Protein AF-A0A5M8SZX4-F1 (afdb_monomer_lite)

Sequence (144 aa):
MQFLHFATDMTAAGTVNQRLAAVRRPAYEAADSGLLSPELAARIRRVKGVKQLGARTEKWLAQDQARLLLEQADGDGLRDARDLAILSVLVGCGLRRAELSALTVDSRIRQGHWAILDLVGKGGHVRTVPMPALVKNAADRGRS

Secondary structure (DSSP, 8-state):
--HHHHHHTSS-HHHHHHHHHHHHHHHHHHHHTTSS-HHHHHHHHHSPPP-------S----HHHHHHHHHHH--SSHHHHHHHHHHHHHHHH---HHHHHT----EEEETTEEEEEEEE-GGG-EEEEEE-HHHHHHHHHTT-

pLDDT: mean 85.27, std 13.96, range [36.28, 96.31]

Radius of gyration: 22.87 Å; chains: 1; bounding box: 49×30×62 Å

Foldseek 3Di:
DPVVVVVVVPDALVVQVVVLVVVLVVLVVCCVVVNHPPVVSVVSVPPDGDDCPPPPPPDDQDPVNLVVVLVVLDDDDLRSLQVSLLSLCCVVFVDDPVLSVPDDPDWDDDPNFTWRAQRQDPPRDTDITTRHPSSVVSNVSNVD

Structure (mmCIF, N/CA/C/O backbone):
data_AF-A0A5M8SZX4-F1
#
_entry.id   AF-A0A5M8SZX4-F1
#
loop_
_atom_site.group_PDB
_atom_site.id
_atom_site.type_symbol
_atom_site.label_atom_id
_atom_site.label_alt_id
_atom_site.label_comp_id
_atom_site.label_asym_id
_atom_site.label_entity_id
_atom_site.label_seq_id
_atom_site.pdbx_PDB_ins_code
_atom_site.Cartn_x
_atom_site.Cartn_y
_atom_site.Cartn_z
_atom_site.occupancy
_atom_site.B_iso_or_equiv
_atom_site.auth_seq_id
_atom_site.auth_comp_id
_atom_site.auth_asym_id
_atom_site.auth_atom_id
_atom_site.pdbx_PDB_model_num
ATOM 1 N N . MET A 1 1 ? -7.980 9.708 37.857 1.00 40.56 1 MET A N 1
ATOM 2 C CA . MET A 1 1 ? -7.631 10.712 36.821 1.00 40.56 1 MET A CA 1
ATOM 3 C C . MET A 1 1 ? -6.124 10.791 36.519 1.00 40.56 1 MET A C 1
ATOM 5 O O . MET A 1 1 ? -5.773 11.399 35.524 1.00 40.56 1 MET A O 1
ATOM 9 N N . GLN A 1 2 ? -5.237 10.150 37.297 1.00 36.28 2 GLN A N 1
ATOM 10 C CA . GLN A 1 2 ? -3.774 10.310 37.181 1.00 36.28 2 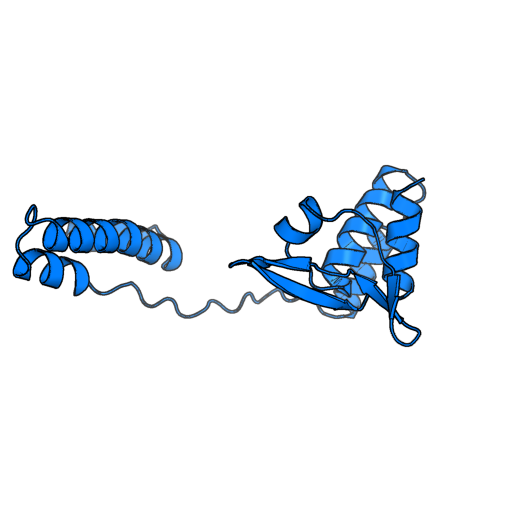GLN A CA 1
ATOM 11 C C . GLN A 1 2 ? -3.086 9.319 36.209 1.00 36.28 2 GLN A C 1
ATOM 13 O O . GLN A 1 2 ? -2.056 9.638 35.632 1.00 36.28 2 GLN A O 1
ATOM 18 N N . PHE A 1 3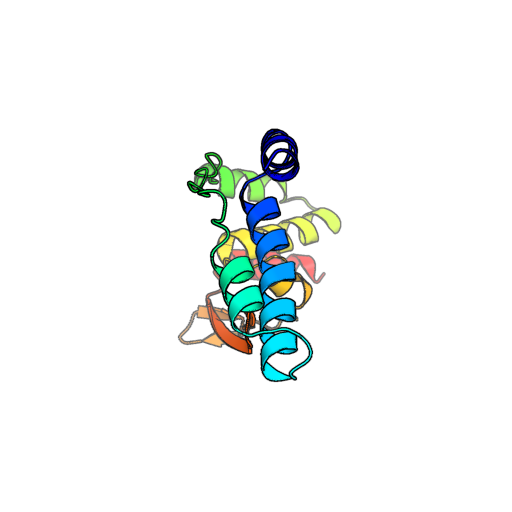 ? -3.692 8.153 35.941 1.00 38.97 3 PHE A N 1
ATOM 19 C CA . PHE A 1 3 ? -3.115 7.123 35.055 1.00 38.97 3 PHE A CA 1
ATOM 20 C C . PHE A 1 3 ? -3.173 7.452 33.553 1.00 38.97 3 PHE A C 1
ATOM 22 O O . PHE A 1 3 ? -2.329 6.987 32.793 1.00 38.97 3 PHE A O 1
ATOM 29 N N . LEU A 1 4 ? -4.152 8.249 33.105 1.00 43.16 4 LEU A N 1
ATOM 30 C CA . LEU A 1 4 ? -4.292 8.578 31.680 1.00 43.16 4 LEU A CA 1
ATOM 31 C C . LEU A 1 4 ? -3.289 9.652 31.232 1.00 43.16 4 LEU A C 1
ATOM 33 O O . LEU A 1 4 ? -2.853 9.616 30.090 1.00 43.16 4 LEU A O 1
ATOM 37 N N . HIS A 1 5 ? -2.917 10.568 32.133 1.00 46.31 5 HIS A N 1
ATOM 38 C CA . HIS A 1 5 ? -2.016 11.685 31.839 1.00 46.31 5 HIS A CA 1
ATOM 39 C C . HIS A 1 5 ? -0.559 11.224 31.670 1.00 46.31 5 HIS A C 1
ATOM 41 O O . HIS A 1 5 ? 0.127 11.668 30.762 1.00 46.31 5 HIS A O 1
ATOM 47 N N . PHE A 1 6 ? -0.104 10.262 32.481 1.00 40.16 6 PHE A N 1
ATOM 48 C CA . PHE A 1 6 ? 1.264 9.738 32.384 1.00 40.16 6 PHE A CA 1
ATOM 49 C C . PHE A 1 6 ? 1.479 8.868 31.131 1.00 40.16 6 PHE A C 1
ATOM 51 O O . PHE A 1 6 ? 2.552 8.856 30.537 1.00 40.16 6 PHE A O 1
ATOM 58 N N . ALA A 1 7 ? 0.439 8.157 30.676 1.00 45.81 7 ALA A N 1
ATOM 59 C CA . ALA A 1 7 ? 0.514 7.333 29.468 1.00 45.81 7 ALA A CA 1
ATOM 60 C C . ALA A 1 7 ? 0.545 8.165 28.170 1.00 45.81 7 ALA A C 1
ATOM 62 O O . ALA A 1 7 ? 1.086 7.706 27.160 1.00 45.81 7 ALA A O 1
ATOM 63 N N . THR A 1 8 ? -0.029 9.373 28.178 1.00 50.22 8 THR A N 1
ATOM 64 C CA . THR A 1 8 ? -0.047 10.274 27.015 1.00 50.22 8 THR A CA 1
ATOM 65 C C . THR A 1 8 ? 1.280 10.983 26.766 1.00 50.22 8 THR A C 1
ATOM 67 O O . THR A 1 8 ? 1.534 11.348 25.623 1.00 50.22 8 THR A O 1
ATOM 70 N N . ASP A 1 9 ? 2.148 11.102 27.772 1.00 54.72 9 ASP A N 1
ATOM 71 C CA . ASP A 1 9 ? 3.424 11.822 27.645 1.00 54.72 9 ASP A CA 1
ATOM 72 C C . ASP A 1 9 ? 4.509 11.014 26.896 1.00 54.72 9 ASP A C 1
ATOM 74 O O . ASP A 1 9 ? 5.507 11.576 26.454 1.00 54.72 9 ASP A O 1
ATOM 78 N N . MET A 1 10 ? 4.303 9.705 26.678 1.00 59.50 10 MET A N 1
ATOM 79 C CA . MET A 1 10 ? 5.272 8.821 26.000 1.00 59.50 10 MET A CA 1
ATOM 80 C C . MET A 1 10 ? 4.705 8.025 24.811 1.00 59.50 10 MET A C 1
ATOM 82 O O . MET A 1 10 ? 5.408 7.187 24.246 1.00 59.50 10 MET A O 1
ATOM 86 N N . THR A 1 11 ? 3.442 8.227 24.409 1.00 71.75 11 THR A N 1
ATOM 87 C CA . THR A 1 11 ? 2.839 7.460 23.302 1.00 71.75 11 THR A CA 1
ATOM 88 C C . THR A 1 11 ? 2.193 8.346 22.243 1.00 71.75 11 THR A C 1
ATOM 90 O O . THR A 1 11 ? 1.465 9.287 22.540 1.00 71.75 11 THR A O 1
ATOM 93 N N . ALA A 1 12 ? 2.437 8.019 20.969 1.00 83.50 12 ALA A N 1
ATOM 94 C CA . ALA A 1 12 ? 1.845 8.737 19.845 1.00 83.50 12 ALA A CA 1
ATOM 95 C C . ALA A 1 12 ? 0.306 8.719 19.922 1.00 83.50 12 ALA A C 1
ATOM 97 O O . ALA A 1 12 ? -0.298 7.691 20.241 1.00 83.50 12 ALA A O 1
ATOM 98 N N . ALA A 1 13 ? -0.340 9.830 19.554 1.00 85.69 13 ALA A N 1
ATOM 99 C CA . ALA A 1 13 ? -1.798 9.982 19.622 1.00 85.69 13 ALA A CA 1
ATOM 100 C C . ALA A 1 13 ? -2.563 8.848 18.907 1.00 85.69 13 ALA A C 1
ATOM 102 O O . ALA A 1 13 ? -3.589 8.379 19.403 1.00 85.69 13 ALA A O 1
ATOM 103 N N . GLY A 1 14 ? -2.036 8.357 17.778 1.00 84.69 14 GLY A N 1
ATOM 104 C CA . GLY A 1 14 ? -2.600 7.210 17.060 1.00 84.69 14 GLY A CA 1
ATOM 105 C C . GLY A 1 14 ? -2.616 5.929 17.898 1.00 84.69 14 GLY A C 1
ATOM 106 O O . GLY A 1 14 ? -3.627 5.230 17.930 1.00 84.69 14 GLY A O 1
ATOM 107 N N . THR A 1 15 ? -1.546 5.665 18.649 1.00 87.38 15 THR A N 1
ATOM 108 C CA . THR A 1 15 ? -1.435 4.515 19.557 1.00 87.38 15 THR A CA 1
ATOM 109 C C . THR A 1 15 ? -2.442 4.612 20.701 1.00 87.38 15 THR A C 1
ATOM 111 O O . THR A 1 15 ? -3.128 3.635 21.005 1.00 87.38 15 THR A O 1
ATOM 114 N N . VAL A 1 16 ? -2.592 5.793 21.310 1.00 89.06 16 VAL A N 1
ATOM 115 C CA . VAL A 1 16 ? -3.584 6.018 22.378 1.00 89.06 16 VAL A CA 1
ATOM 116 C C . VAL A 1 16 ? -5.002 5.786 21.856 1.00 89.06 16 VAL A C 1
ATOM 118 O O . VAL A 1 16 ? -5.791 5.072 22.476 1.00 89.06 16 VAL A O 1
ATOM 121 N N . ASN A 1 17 ? -5.322 6.332 20.683 1.00 91.00 17 ASN A N 1
ATOM 122 C CA . ASN A 1 17 ? -6.646 6.190 20.084 1.00 91.00 17 ASN A CA 1
ATOM 123 C C . ASN A 1 17 ? -6.955 4.745 19.666 1.00 91.00 17 ASN A C 1
ATOM 125 O O . ASN A 1 17 ? -8.089 4.301 19.852 1.00 91.00 17 ASN A O 1
ATOM 129 N N . GLN A 1 18 ? -5.966 3.994 19.168 1.00 90.06 18 GLN A N 1
ATOM 130 C CA . GLN A 1 18 ? -6.115 2.561 18.887 1.00 90.06 18 GLN A CA 1
ATOM 131 C C . GLN A 1 18 ? -6.408 1.761 20.159 1.00 90.06 18 GLN A C 1
ATOM 133 O O . GLN A 1 18 ? -7.344 0.963 20.174 1.00 90.06 18 GLN A O 1
ATOM 138 N N . ARG A 1 19 ? -5.674 2.014 21.251 1.00 92.38 19 ARG A N 1
ATOM 139 C CA . ARG A 1 19 ? -5.930 1.363 22.548 1.00 92.38 19 ARG A CA 1
ATOM 140 C C . ARG A 1 19 ? -7.325 1.689 23.079 1.00 92.38 19 ARG A C 1
ATOM 142 O O . ARG A 1 19 ? -8.042 0.793 23.508 1.00 92.38 19 ARG A O 1
ATOM 149 N N . LEU A 1 20 ? -7.751 2.950 22.988 1.00 92.75 20 LEU A N 1
ATOM 150 C CA . LEU A 1 20 ? -9.112 3.341 23.363 1.00 92.75 20 LEU A CA 1
ATOM 151 C C . LEU A 1 20 ? -10.169 2.626 22.511 1.00 92.75 20 LEU A C 1
ATOM 153 O O . LEU A 1 20 ? -11.190 2.203 23.045 1.00 92.75 20 LEU A O 1
ATOM 157 N N . ALA A 1 21 ? -9.944 2.460 21.205 1.00 92.75 21 ALA A N 1
ATOM 158 C CA . ALA A 1 21 ? -10.854 1.707 20.343 1.00 92.75 21 ALA A CA 1
ATOM 159 C C . ALA A 1 21 ? -10.955 0.229 20.762 1.00 92.75 21 ALA A C 1
ATOM 161 O O . ALA A 1 21 ? -12.066 -0.298 20.842 1.00 92.75 21 ALA A O 1
ATOM 162 N N . ALA A 1 22 ? -9.823 -0.392 21.112 1.00 93.94 22 ALA A N 1
ATOM 163 C CA . ALA A 1 22 ? -9.759 -1.772 21.594 1.00 93.94 22 ALA A CA 1
ATOM 164 C C . ALA A 1 22 ? -10.491 -1.991 22.931 1.00 93.94 22 ALA A C 1
ATOM 166 O O . ALA A 1 22 ? -10.916 -3.104 23.202 1.00 93.94 22 ALA A O 1
ATOM 167 N N . VAL A 1 23 ? -10.680 -0.946 23.745 1.00 94.38 23 VAL A N 1
ATOM 168 C CA . VAL A 1 23 ? -11.474 -1.013 24.988 1.00 94.38 23 VAL A CA 1
ATOM 169 C C . VAL A 1 23 ? -12.951 -0.701 24.737 1.00 94.38 23 VAL A C 1
ATOM 171 O O . VAL A 1 23 ? -13.837 -1.357 25.280 1.00 94.38 23 VAL A O 1
ATOM 174 N N . ARG A 1 24 ? -13.248 0.302 23.902 1.00 95.06 24 ARG A N 1
ATOM 175 C CA . ARG A 1 24 ? -14.629 0.741 23.645 1.00 95.06 24 ARG A CA 1
ATOM 176 C C . ARG A 1 24 ? -15.467 -0.324 22.948 1.00 95.06 24 ARG A C 1
ATOM 178 O O . ARG A 1 24 ? -16.650 -0.432 23.258 1.00 95.06 24 ARG A O 1
ATOM 185 N N . ARG A 1 25 ? -14.887 -1.062 21.993 1.00 94.62 25 ARG A N 1
ATOM 186 C CA . ARG A 1 25 ? -15.642 -2.053 21.217 1.00 94.62 25 ARG A CA 1
ATOM 187 C C . ARG A 1 25 ? -16.120 -3.226 22.093 1.00 94.62 25 ARG A C 1
ATOM 189 O O . ARG A 1 25 ? -17.332 -3.425 22.121 1.00 94.62 25 ARG A O 1
ATOM 196 N N . PRO A 1 26 ? -15.262 -3.883 22.895 1.00 95.56 26 PRO A N 1
ATOM 197 C CA . PRO A 1 26 ? -15.709 -4.916 23.829 1.00 95.56 26 PRO A CA 1
ATOM 198 C C . PRO A 1 26 ? -16.679 -4.403 24.895 1.00 95.56 26 PRO A C 1
ATOM 200 O O . PRO A 1 26 ? -17.628 -5.094 25.230 1.00 95.56 26 PRO A O 1
ATOM 203 N N . ALA A 1 27 ? -16.494 -3.181 25.416 1.00 94.81 27 ALA A N 1
ATOM 204 C CA . ALA A 1 27 ? -17.420 -2.617 26.405 1.00 94.81 27 ALA A CA 1
ATOM 205 C C . ALA A 1 27 ? -18.846 -2.440 25.851 1.00 94.81 27 ALA A C 1
ATOM 207 O O . ALA A 1 27 ? -19.818 -2.611 26.580 1.00 94.81 27 ALA A O 1
ATOM 208 N N . TYR A 1 28 ? -18.967 -2.100 24.565 1.00 94.25 28 TYR A N 1
ATOM 209 C CA . TYR A 1 28 ? -20.252 -2.016 23.875 1.00 94.25 28 TYR A CA 1
ATOM 210 C C . TYR A 1 28 ? -20.864 -3.409 23.657 1.00 94.25 28 TYR A C 1
ATOM 212 O O . TYR A 1 28 ? -22.017 -3.626 24.005 1.00 94.25 28 TYR A O 1
ATOM 220 N N . GLU A 1 29 ? -20.077 -4.373 23.175 1.00 94.94 29 GLU A N 1
ATOM 221 C CA . GLU A 1 29 ? -20.529 -5.761 22.969 1.00 94.94 29 GLU A CA 1
ATOM 222 C C . GLU A 1 29 ? -20.940 -6.446 24.286 1.00 94.94 29 GLU A C 1
ATOM 224 O O . GLU A 1 29 ? -21.922 -7.187 24.329 1.00 94.94 29 GLU A O 1
ATOM 229 N N . ALA A 1 30 ? -20.235 -6.157 25.383 1.00 95.81 30 ALA A N 1
ATOM 230 C CA . ALA A 1 30 ? -20.578 -6.639 26.716 1.00 95.81 30 ALA A CA 1
ATOM 231 C C . ALA A 1 30 ? -21.897 -6.042 27.227 1.00 95.81 30 ALA A C 1
ATOM 233 O O . ALA A 1 30 ? -22.645 -6.738 27.908 1.00 95.81 30 ALA A O 1
ATOM 234 N N . ALA A 1 31 ? -22.205 -4.787 26.888 1.00 95.94 31 ALA A N 1
ATOM 235 C CA . ALA A 1 31 ? -23.493 -4.186 27.225 1.00 9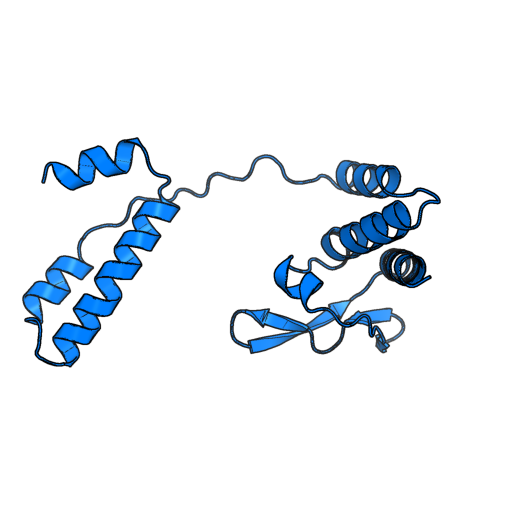5.94 31 ALA A CA 1
ATOM 236 C C . ALA A 1 31 ? -24.642 -4.778 26.402 1.00 95.94 31 ALA A C 1
ATOM 238 O O . ALA A 1 31 ? -25.671 -5.118 26.980 1.00 95.94 31 ALA A O 1
ATOM 239 N N . ASP A 1 32 ? -24.440 -4.990 25.097 1.00 94.88 32 ASP A N 1
ATOM 240 C CA . ASP A 1 32 ? -25.418 -5.674 24.236 1.00 94.88 32 ASP A CA 1
ATOM 241 C C . ASP A 1 32 ? -25.696 -7.111 24.721 1.00 94.88 32 ASP A C 1
ATOM 243 O O . ASP A 1 32 ? -26.812 -7.609 24.603 1.00 94.88 32 ASP A O 1
ATOM 247 N N . SER A 1 33 ? -24.695 -7.759 25.325 1.00 95.88 33 SER A N 1
ATOM 248 C CA . SER A 1 33 ? -24.808 -9.105 25.907 1.00 95.88 33 SER A CA 1
ATOM 249 C C . SER A 1 33 ? -25.304 -9.118 27.364 1.00 95.88 33 SER A C 1
ATOM 251 O O . SER A 1 33 ? -25.354 -10.180 27.980 1.00 95.88 33 SER A O 1
ATOM 253 N N . GLY A 1 34 ? -25.616 -7.958 27.956 1.00 94.81 34 GLY A N 1
ATOM 254 C CA . GLY A 1 34 ? -26.069 -7.836 29.350 1.00 94.81 34 GLY A CA 1
ATOM 255 C C . GLY A 1 34 ? -24.991 -8.052 30.425 1.00 94.81 34 GLY A C 1
ATOM 256 O O . GLY A 1 34 ? -25.303 -8.053 31.613 1.00 94.81 34 GLY A O 1
ATOM 257 N N . LEU A 1 35 ? -23.721 -8.208 30.040 1.00 95.56 35 LEU A N 1
ATOM 258 C CA . LEU A 1 35 ? -22.578 -8.403 30.947 1.00 95.56 35 LEU A CA 1
ATOM 259 C C . LEU A 1 35 ? -22.061 -7.089 31.555 1.00 95.56 35 LEU A C 1
ATOM 261 O O . LEU A 1 35 ? -21.309 -7.102 32.529 1.00 95.56 35 LEU A O 1
ATOM 265 N N . LEU A 1 36 ? -22.429 -5.949 30.967 1.00 95.06 36 LEU A N 1
ATOM 266 C CA . LEU A 1 36 ? -22.045 -4.614 31.416 1.00 95.06 36 LEU A CA 1
ATOM 267 C C . LEU A 1 36 ? -23.270 -3.697 31.398 1.00 95.06 36 LEU A C 1
ATOM 269 O O . LEU A 1 36 ? -24.077 -3.768 30.477 1.00 95.06 36 LEU A O 1
ATOM 273 N N . SER A 1 37 ? -23.405 -2.795 32.375 1.00 96.31 37 SER A N 1
ATOM 274 C CA . SER A 1 37 ? -24.522 -1.844 32.337 1.00 96.31 37 SER A CA 1
ATOM 275 C C . SER A 1 37 ? -24.381 -0.872 31.146 1.00 96.31 37 SER A C 1
ATOM 277 O O . SER A 1 37 ? -23.261 -0.417 30.852 1.00 96.31 37 SER A O 1
ATOM 279 N N . PRO A 1 38 ? -25.487 -0.496 30.475 1.00 93.81 38 PRO A N 1
ATOM 280 C CA . PRO A 1 38 ? -25.460 0.468 29.373 1.00 93.81 38 PRO A CA 1
ATOM 281 C C . PRO A 1 38 ? -24.845 1.819 29.767 1.00 93.81 38 PRO A C 1
ATOM 283 O O . PRO A 1 38 ? -24.128 2.446 28.982 1.00 93.81 38 PRO A O 1
ATOM 286 N N . GLU A 1 39 ? -25.063 2.262 31.007 1.00 95.38 39 GLU A N 1
ATOM 287 C CA . GLU A 1 39 ? -24.516 3.511 31.542 1.00 95.38 39 GLU A CA 1
ATOM 288 C C . GLU A 1 39 ? -22.991 3.445 31.644 1.00 95.38 39 GLU A C 1
ATOM 290 O O . GLU A 1 39 ? -22.292 4.404 31.296 1.00 95.38 39 GLU A O 1
ATOM 295 N N . LEU A 1 40 ? -22.452 2.311 32.098 1.00 93.44 40 LEU A N 1
ATOM 296 C CA . LEU A 1 40 ? -21.015 2.109 32.217 1.00 93.44 40 LEU A CA 1
ATOM 297 C C . LEU A 1 40 ? -20.348 2.039 30.838 1.00 93.44 40 LEU A C 1
ATOM 299 O O . LEU A 1 40 ? -19.339 2.717 30.613 1.00 93.44 40 LEU A O 1
ATOM 303 N N . ALA A 1 41 ? -20.947 1.322 29.886 1.00 93.69 41 ALA A N 1
ATOM 304 C CA . ALA A 1 41 ? -20.490 1.307 28.497 1.00 93.69 41 ALA A CA 1
ATOM 305 C C . ALA A 1 41 ? -20.495 2.716 27.876 1.00 93.69 41 ALA A C 1
ATOM 307 O O . ALA A 1 41 ? -19.522 3.131 27.235 1.00 93.69 41 ALA A O 1
ATOM 308 N N . ALA A 1 42 ? -21.545 3.506 28.130 1.00 93.81 42 ALA A N 1
ATOM 309 C CA . ALA A 1 42 ? -21.632 4.891 27.675 1.00 93.81 42 ALA A CA 1
ATOM 310 C C . ALA A 1 42 ? -20.525 5.773 28.279 1.00 93.81 42 ALA A C 1
ATOM 312 O O . ALA A 1 42 ? -19.940 6.600 27.572 1.00 93.81 42 ALA A O 1
ATOM 313 N N . ARG A 1 43 ? -20.182 5.588 29.561 1.00 94.19 43 ARG A N 1
ATOM 314 C CA . ARG A 1 43 ? -19.070 6.307 30.210 1.00 94.19 43 ARG A CA 1
ATOM 315 C C . ARG A 1 43 ? -17.721 5.964 29.580 1.00 94.19 43 ARG A C 1
ATOM 317 O O . ARG A 1 43 ? -16.956 6.882 29.287 1.00 94.19 43 ARG A O 1
ATOM 324 N N . ILE A 1 44 ? -17.453 4.684 29.311 1.00 93.44 44 ILE A N 1
ATOM 325 C CA . ILE A 1 44 ? -16.231 4.232 28.621 1.00 93.44 44 ILE A CA 1
ATOM 326 C C . ILE A 1 44 ? -16.148 4.854 27.220 1.00 93.44 44 ILE A C 1
ATOM 328 O O . ILE A 1 44 ? -15.105 5.373 26.813 1.00 93.44 44 ILE A O 1
ATOM 332 N N . ARG A 1 45 ? -17.266 4.882 26.487 1.00 90.69 45 ARG A N 1
ATOM 333 C CA . ARG A 1 45 ? -17.336 5.471 25.143 1.00 90.69 45 ARG A CA 1
ATOM 334 C C . ARG A 1 45 ? -17.054 6.975 25.132 1.00 90.69 45 ARG A C 1
ATOM 336 O O . ARG A 1 45 ? -16.435 7.458 24.185 1.00 90.69 45 ARG A O 1
ATOM 343 N N . ARG A 1 46 ? -17.471 7.705 26.173 1.00 93.00 46 ARG A N 1
ATOM 344 C CA . ARG A 1 46 ? -17.302 9.166 26.298 1.00 93.00 46 ARG A CA 1
ATOM 345 C C . ARG A 1 46 ? -15.882 9.611 26.647 1.00 93.00 46 ARG A C 1
ATOM 347 O O . ARG A 1 46 ? -15.594 10.801 26.510 1.00 93.00 46 ARG A O 1
ATOM 354 N N . VAL A 1 47 ? -14.997 8.706 27.079 1.00 93.25 47 VAL A N 1
ATOM 355 C CA . VAL A 1 47 ? -13.576 9.031 27.293 1.00 93.25 47 VAL A CA 1
ATOM 356 C C . VAL A 1 47 ? -13.034 9.631 26.003 1.00 93.25 47 VAL A C 1
ATOM 358 O O . VAL A 1 47 ? -13.127 8.999 24.957 1.00 93.25 47 VAL A O 1
ATOM 361 N N . LYS A 1 48 ? -12.511 10.858 26.036 1.00 89.12 48 LYS A N 1
ATOM 362 C CA . LYS A 1 48 ? -12.042 11.530 24.820 1.00 89.12 48 LYS A CA 1
ATOM 363 C C . LYS A 1 48 ? -10.745 10.891 24.329 1.00 89.12 48 LYS A C 1
ATOM 365 O O . LYS A 1 48 ? -9.872 10.552 25.121 1.00 89.12 48 LYS A O 1
ATOM 370 N N . GLY A 1 49 ? -10.642 10.716 23.014 1.00 87.75 49 GLY A N 1
ATOM 371 C CA . GLY A 1 49 ? -9.367 10.401 22.376 1.00 87.75 49 GLY A CA 1
ATOM 372 C C . GLY A 1 49 ? -8.416 11.594 22.415 1.00 87.75 49 GLY A C 1
ATOM 373 O O . GLY A 1 49 ? -8.837 12.734 22.632 1.00 87.75 49 GLY A O 1
ATOM 374 N N . VAL A 1 50 ? -7.139 11.331 22.164 1.00 89.75 50 VAL A N 1
ATOM 375 C CA . VAL A 1 50 ? -6.140 12.387 21.989 1.00 89.75 50 VAL A CA 1
ATOM 376 C C . VAL A 1 50 ? -6.312 12.964 20.589 1.00 89.75 50 VAL A C 1
ATOM 378 O O . VAL A 1 50 ? -6.453 12.213 19.619 1.00 89.75 50 VAL A O 1
ATOM 381 N N . LYS A 1 51 ? -6.319 14.297 20.464 1.00 82.62 51 LYS A N 1
ATOM 382 C CA . LYS A 1 51 ? -6.369 14.948 19.151 1.00 82.62 51 LYS A CA 1
ATOM 383 C C . LYS A 1 51 ? -5.137 14.533 18.352 1.00 82.62 51 LYS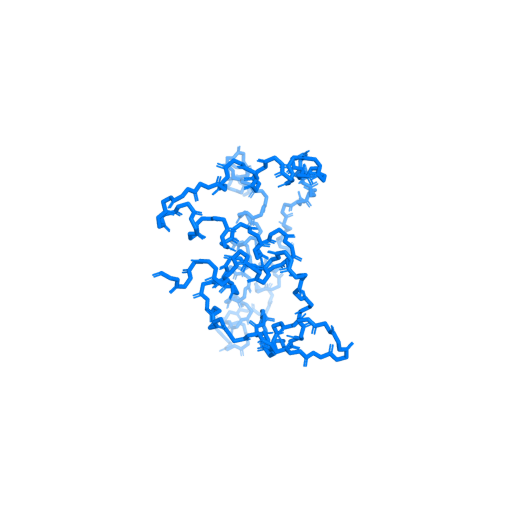 A C 1
ATOM 385 O O . LYS A 1 51 ? -4.020 14.913 18.680 1.00 82.62 51 LYS A O 1
ATOM 390 N N . GLN A 1 52 ? -5.356 13.769 17.291 1.00 76.25 52 GLN A N 1
ATOM 391 C CA . GLN A 1 52 ? -4.334 13.501 16.296 1.00 76.25 52 GLN A CA 1
ATOM 392 C C . GLN A 1 52 ? -4.418 14.617 15.258 1.00 76.25 52 GLN A C 1
ATOM 394 O O . GLN A 1 52 ? -5.142 14.508 14.271 1.00 76.25 52 GLN A O 1
ATOM 399 N N . LEU A 1 53 ? -3.713 15.721 15.509 1.00 69.00 53 LEU A N 1
ATOM 400 C CA . LEU A 1 53 ? -3.362 16.626 14.421 1.00 69.00 53 LEU A CA 1
ATOM 401 C C . LEU A 1 53 ? -2.472 15.801 13.497 1.00 69.00 53 LEU A C 1
ATOM 403 O O . LEU A 1 53 ? -1.484 15.230 13.959 1.00 69.00 53 LEU A O 1
ATOM 407 N N . GLY A 1 54 ? -2.880 15.624 12.240 1.00 59.00 54 GLY A N 1
ATOM 408 C CA . GLY A 1 54 ? -2.048 14.918 11.277 1.00 59.00 54 GLY A CA 1
ATOM 409 C C . GLY A 1 54 ? -0.694 15.610 11.249 1.00 59.00 54 GLY A C 1
ATOM 410 O O . GLY A 1 54 ? -0.602 16.736 10.770 1.00 59.00 54 GLY A O 1
ATOM 411 N N . ALA A 1 55 ? 0.340 14.971 11.799 1.00 58.16 55 ALA A N 1
ATOM 412 C CA . ALA A 1 55 ? 1.698 15.391 11.530 1.00 58.16 55 ALA A CA 1
ATOM 413 C C . ALA A 1 55 ? 1.852 15.190 10.028 1.00 58.16 55 ALA A C 1
ATOM 415 O O . ALA A 1 55 ? 1.827 14.053 9.549 1.00 58.16 55 ALA A O 1
ATOM 416 N N . ARG A 1 56 ? 1.871 16.293 9.273 1.00 54.47 56 ARG A N 1
ATOM 417 C CA . ARG A 1 56 ? 2.170 16.253 7.848 1.00 54.47 56 ARG A CA 1
ATOM 418 C C . ARG A 1 56 ? 3.484 15.493 7.769 1.00 54.47 56 ARG A C 1
ATOM 420 O O . ARG A 1 56 ? 4.462 15.927 8.364 1.00 54.47 56 ARG A O 1
ATOM 427 N N . THR A 1 57 ? 3.497 14.314 7.155 1.00 58.97 57 THR A N 1
ATOM 428 C CA . THR A 1 57 ? 4.763 13.641 6.885 1.00 58.97 57 THR A CA 1
ATOM 429 C C . THR A 1 57 ? 5.514 14.606 5.981 1.00 58.97 57 THR A C 1
ATOM 431 O O . THR A 1 57 ? 5.145 14.767 4.826 1.00 58.97 57 THR A O 1
ATOM 434 N N . GLU A 1 58 ? 6.468 15.361 6.524 1.00 55.72 58 GLU A N 1
ATOM 435 C CA . GLU A 1 58 ? 7.141 16.443 5.788 1.00 55.72 58 GLU A CA 1
ATOM 436 C C . GLU A 1 58 ? 7.980 15.899 4.627 1.00 55.72 58 GLU A C 1
ATOM 438 O O . GLU A 1 58 ? 8.406 16.635 3.746 1.00 55.72 58 GLU A O 1
ATOM 443 N N . LYS A 1 59 ? 8.173 14.581 4.598 1.00 71.56 59 LYS A N 1
ATOM 444 C CA . LYS A 1 59 ? 8.996 13.870 3.636 1.00 71.56 59 LYS A CA 1
ATOM 445 C C . LYS A 1 59 ? 8.134 13.173 2.586 1.00 71.56 59 LYS A C 1
ATOM 447 O O . LYS A 1 59 ? 8.030 11.949 2.561 1.00 71.56 59 LYS A O 1
ATOM 452 N N . TRP A 1 60 ? 7.485 13.966 1.741 1.00 83.75 60 TRP A N 1
ATOM 453 C CA . TRP A 1 60 ? 6.970 13.463 0.468 1.00 83.75 60 TRP A CA 1
ATOM 454 C C . TRP A 1 60 ? 8.128 13.349 -0.511 1.00 83.75 60 TRP A C 1
ATOM 456 O O . TRP A 1 60 ? 9.036 14.177 -0.497 1.00 83.75 60 TRP A O 1
ATOM 466 N N . LEU A 1 61 ? 8.087 12.325 -1.355 1.00 87.50 61 LEU A N 1
ATOM 467 C CA . LEU A 1 61 ? 9.058 12.183 -2.425 1.00 87.50 61 LEU A CA 1
ATOM 468 C C . LEU A 1 61 ? 8.646 13.123 -3.562 1.00 87.50 61 LEU A C 1
ATOM 470 O O . LEU A 1 61 ? 7.576 12.952 -4.149 1.00 87.50 61 LEU A O 1
ATOM 474 N N . ALA A 1 62 ? 9.464 14.136 -3.843 1.00 90.62 62 ALA A N 1
ATOM 475 C CA . ALA A 1 62 ? 9.301 14.944 -5.047 1.00 90.62 62 ALA A CA 1
ATOM 476 C C . ALA A 1 62 ? 9.531 14.078 -6.298 1.00 90.62 62 ALA A C 1
ATOM 478 O O . ALA A 1 62 ? 10.181 13.034 -6.223 1.00 90.62 62 ALA A O 1
ATOM 479 N N . GLN A 1 63 ? 9.036 14.517 -7.456 1.00 90.81 63 GLN A N 1
ATOM 480 C CA . GLN A 1 63 ? 9.168 13.763 -8.707 1.00 90.81 63 GLN A CA 1
ATOM 481 C C . GLN A 1 63 ? 10.631 13.421 -9.031 1.00 90.81 63 GLN A C 1
ATOM 483 O O . GLN A 1 63 ? 10.937 12.271 -9.339 1.00 90.81 63 GLN A O 1
ATOM 488 N N . ASP A 1 64 ? 11.541 14.382 -8.868 1.00 93.75 64 ASP A N 1
ATOM 489 C CA . ASP A 1 64 ? 12.971 14.169 -9.115 1.00 93.75 64 ASP A CA 1
ATOM 490 C C . ASP A 1 64 ? 13.591 13.195 -8.110 1.00 93.75 64 ASP A C 1
ATOM 492 O O . ASP A 1 64 ? 14.404 12.354 -8.473 1.00 93.75 64 ASP A O 1
ATOM 496 N N . GLN A 1 65 ? 13.157 13.236 -6.847 1.00 94.00 65 GLN A N 1
ATOM 497 C CA . GLN A 1 65 ? 13.609 12.284 -5.830 1.00 94.00 65 GLN A CA 1
ATOM 498 C C . GLN A 1 65 ? 13.095 10.868 -6.112 1.00 94.00 65 GLN A C 1
ATOM 500 O O . GLN A 1 65 ? 13.798 9.896 -5.850 1.00 94.00 65 GLN A O 1
ATOM 505 N N . ALA A 1 66 ? 11.882 10.744 -6.654 1.00 93.38 66 ALA A N 1
ATOM 506 C CA . ALA A 1 66 ? 11.317 9.469 -7.073 1.00 93.38 66 ALA A CA 1
ATOM 507 C C . ALA A 1 66 ? 12.083 8.892 -8.259 1.00 93.38 66 ALA A C 1
ATOM 509 O O . ALA A 1 66 ? 12.400 7.707 -8.265 1.00 93.38 66 ALA A O 1
ATOM 510 N N . ARG A 1 67 ? 12.436 9.741 -9.225 1.00 93.81 67 ARG A N 1
ATOM 511 C CA . ARG A 1 67 ? 13.283 9.359 -10.350 1.00 93.81 67 ARG A CA 1
ATOM 512 C C . ARG A 1 67 ? 14.662 8.893 -9.882 1.00 93.81 67 ARG A C 1
ATOM 514 O O . ARG A 1 67 ? 15.051 7.782 -10.221 1.00 93.81 67 ARG A O 1
ATOM 521 N N . LEU A 1 68 ? 15.341 9.684 -9.051 1.00 95.56 68 LEU A N 1
ATOM 522 C CA . LEU A 1 68 ? 16.653 9.335 -8.495 1.00 95.56 68 LEU A CA 1
ATOM 523 C C . LEU A 1 68 ? 16.615 8.020 -7.707 1.00 95.56 68 LEU A C 1
ATOM 525 O O . LEU A 1 68 ? 17.526 7.210 -7.825 1.00 95.56 68 LEU A O 1
ATOM 529 N N . LEU A 1 69 ? 15.552 7.778 -6.932 1.00 94.75 69 LEU A N 1
ATOM 530 C CA . LEU A 1 69 ? 15.366 6.520 -6.206 1.00 94.75 69 LEU A CA 1
ATOM 531 C C . LEU A 1 69 ? 15.306 5.310 -7.151 1.00 94.75 69 LEU A C 1
ATOM 533 O O . LEU A 1 69 ? 15.862 4.263 -6.832 1.00 94.75 69 LEU A O 1
ATOM 537 N N . LEU A 1 70 ? 14.621 5.442 -8.290 1.00 95.06 70 LEU A N 1
ATOM 538 C CA . LEU A 1 70 ? 14.534 4.372 -9.284 1.00 95.06 70 LEU A CA 1
ATOM 539 C C . LEU A 1 70 ? 15.862 4.186 -10.024 1.00 95.06 70 LEU A C 1
ATOM 541 O O . LEU A 1 70 ? 16.293 3.053 -10.185 1.00 95.06 70 LEU A O 1
ATOM 545 N N . GLU A 1 71 ? 16.534 5.275 -10.402 1.00 94.69 71 GLU A N 1
ATOM 546 C CA . GLU A 1 71 ? 17.857 5.232 -11.044 1.00 94.69 71 GLU A CA 1
ATOM 547 C C . GLU A 1 71 ? 18.907 4.570 -10.138 1.00 94.69 71 GLU A C 1
ATOM 549 O O . GLU A 1 71 ? 19.723 3.787 -10.604 1.00 94.69 71 GLU A O 1
ATOM 554 N N . GLN A 1 72 ? 18.855 4.810 -8.825 1.00 94.88 72 GLN A N 1
ATOM 555 C CA . GLN A 1 72 ? 19.747 4.154 -7.860 1.00 94.88 72 GLN A CA 1
ATOM 556 C C . GLN A 1 72 ? 19.490 2.652 -7.699 1.00 94.88 72 GLN A C 1
ATOM 558 O O . GLN A 1 72 ? 20.386 1.930 -7.266 1.00 94.88 72 GLN A O 1
ATOM 563 N N . ALA A 1 73 ? 18.277 2.189 -7.996 1.00 92.88 73 ALA A N 1
ATOM 564 C CA . ALA A 1 73 ? 17.922 0.775 -7.965 1.00 92.88 73 ALA A CA 1
ATOM 565 C C . ALA A 1 73 ? 18.159 0.075 -9.315 1.00 92.88 73 ALA A C 1
ATOM 567 O O . ALA A 1 73 ? 18.034 -1.145 -9.393 1.00 92.88 73 ALA A O 1
ATOM 568 N N . ASP A 1 74 ? 18.468 0.829 -10.373 1.00 92.19 74 ASP A N 1
ATOM 569 C CA . ASP A 1 74 ? 18.666 0.311 -11.722 1.00 92.19 74 ASP A CA 1
ATOM 570 C C . ASP A 1 74 ? 20.103 -0.196 -11.911 1.00 92.19 74 ASP A C 1
ATOM 572 O O . ASP A 1 74 ? 21.008 0.534 -12.312 1.00 92.19 74 ASP A O 1
ATOM 576 N N . GLY A 1 75 ? 20.309 -1.469 -11.575 1.00 91.56 75 GLY A N 1
ATOM 577 C CA . GLY A 1 75 ? 21.571 -2.187 -11.741 1.00 91.56 75 GLY A CA 1
ATOM 578 C C . GLY A 1 75 ? 21.385 -3.518 -12.467 1.00 91.56 75 GLY A C 1
ATOM 579 O O . GLY A 1 75 ? 20.263 -3.962 -12.711 1.00 91.56 75 GLY A O 1
ATOM 580 N N . ASP A 1 76 ? 22.494 -4.169 -12.813 1.00 89.38 76 ASP A N 1
ATOM 581 C CA . ASP A 1 76 ? 22.496 -5.396 -13.624 1.00 89.38 76 ASP A CA 1
ATOM 582 C C . ASP A 1 76 ? 22.310 -6.689 -12.820 1.00 89.38 76 ASP A C 1
ATOM 584 O O . ASP A 1 76 ? 22.126 -7.762 -13.398 1.00 89.38 76 ASP A O 1
ATOM 588 N N . GLY A 1 77 ? 22.329 -6.616 -11.487 1.00 92.06 77 GLY A N 1
ATOM 589 C CA . GLY A 1 77 ? 22.119 -7.777 -10.635 1.00 92.06 77 GLY A CA 1
ATOM 590 C C . GLY A 1 77 ? 20.657 -8.227 -10.587 1.00 92.06 77 GLY A C 1
ATOM 591 O O . GLY A 1 77 ? 19.726 -7.430 -10.679 1.00 92.06 77 GLY A O 1
ATOM 592 N N . LEU A 1 78 ? 20.436 -9.518 -10.311 1.00 91.00 78 LEU A N 1
ATOM 593 C CA . LEU A 1 78 ? 19.091 -10.064 -10.052 1.00 91.00 78 LEU A CA 1
ATOM 594 C C . LEU A 1 78 ? 18.383 -9.340 -8.896 1.00 91.00 78 LEU A C 1
ATOM 596 O O . LEU A 1 78 ? 17.170 -9.129 -8.915 1.00 91.00 78 LEU A O 1
ATOM 600 N N . ARG A 1 79 ? 19.150 -8.941 -7.874 1.00 92.88 79 ARG A N 1
ATOM 601 C CA . ARG A 1 79 ? 18.629 -8.157 -6.752 1.00 92.88 79 ARG A CA 1
ATOM 602 C C . ARG A 1 79 ? 18.184 -6.768 -7.199 1.00 92.88 79 ARG A C 1
ATOM 604 O O . ARG A 1 79 ? 17.117 -6.337 -6.780 1.00 92.88 79 ARG A O 1
ATOM 611 N N . ASP A 1 80 ? 18.972 -6.112 -8.038 1.00 94.06 80 ASP A N 1
ATOM 612 C CA . ASP A 1 80 ? 18.686 -4.763 -8.523 1.00 94.06 80 ASP A CA 1
ATOM 613 C C . ASP A 1 80 ? 17.451 -4.784 -9.428 1.00 94.06 80 ASP A C 1
ATOM 615 O O . ASP A 1 80 ? 16.518 -4.018 -9.217 1.00 94.06 80 ASP A O 1
ATOM 619 N N . ALA A 1 81 ? 17.348 -5.771 -10.326 1.00 92.69 81 ALA A N 1
ATOM 620 C CA . ALA A 1 81 ? 16.150 -6.004 -11.131 1.00 92.69 81 ALA A CA 1
ATOM 621 C C . ALA A 1 81 ? 14.885 -6.192 -10.271 1.00 92.69 81 ALA A C 1
ATOM 623 O O . ALA A 1 81 ? 13.831 -5.622 -10.569 1.00 92.69 81 ALA A O 1
ATOM 624 N N . ARG A 1 82 ? 14.982 -6.957 -9.174 1.00 92.50 82 ARG A N 1
ATOM 625 C CA . ARG A 1 82 ? 13.878 -7.144 -8.221 1.00 92.50 82 ARG A CA 1
ATOM 626 C C . ARG A 1 82 ? 13.539 -5.852 -7.475 1.00 92.50 82 ARG A C 1
ATOM 628 O O . ARG A 1 82 ? 12.363 -5.507 -7.355 1.00 92.50 82 ARG A O 1
ATOM 635 N N . ASP A 1 83 ? 14.541 -5.164 -6.941 1.00 94.81 83 ASP A N 1
ATOM 636 C CA . ASP A 1 83 ? 14.349 -3.965 -6.128 1.00 94.81 83 ASP A CA 1
ATOM 637 C C . ASP A 1 83 ? 13.791 -2.820 -7.005 1.00 94.81 83 ASP A C 1
ATOM 639 O O . ASP A 1 83 ? 12.819 -2.167 -6.614 1.00 94.81 83 ASP A O 1
ATOM 643 N N . LEU A 1 84 ? 14.277 -2.673 -8.244 1.00 95.38 84 LEU A N 1
ATOM 644 C CA . LEU A 1 84 ? 13.730 -1.775 -9.265 1.00 95.38 84 LEU A CA 1
ATOM 645 C C . LEU A 1 84 ? 12.269 -2.102 -9.599 1.00 95.38 84 LEU A C 1
ATOM 647 O O . LEU A 1 84 ? 11.441 -1.191 -9.658 1.00 95.38 84 LEU A O 1
ATOM 651 N N . ALA A 1 85 ? 11.923 -3.380 -9.792 1.00 93.25 85 ALA A N 1
ATOM 652 C CA . ALA A 1 85 ? 10.545 -3.802 -10.054 1.00 93.25 85 ALA A CA 1
ATOM 653 C C . ALA A 1 85 ? 9.604 -3.416 -8.900 1.00 93.25 85 ALA A C 1
ATOM 655 O O . ALA A 1 85 ? 8.549 -2.816 -9.120 1.00 93.25 85 ALA A O 1
ATOM 656 N N . ILE A 1 86 ? 10.008 -3.712 -7.661 1.00 93.81 86 ILE A N 1
ATOM 657 C CA . ILE A 1 86 ? 9.256 -3.391 -6.441 1.00 93.81 86 ILE A CA 1
ATOM 658 C C . ILE A 1 86 ? 9.042 -1.879 -6.319 1.00 93.81 86 ILE A C 1
ATOM 660 O O . ILE A 1 86 ? 7.907 -1.425 -6.143 1.00 93.81 86 ILE A O 1
ATOM 664 N N . LEU A 1 87 ? 10.113 -1.091 -6.432 1.00 95.38 87 LEU A N 1
ATOM 665 C CA . LEU A 1 87 ? 10.049 0.361 -6.282 1.00 95.38 87 LEU A CA 1
ATOM 666 C C . LEU A 1 87 ? 9.233 1.009 -7.404 1.00 95.38 87 LEU A C 1
ATOM 668 O O . LEU A 1 87 ? 8.394 1.866 -7.125 1.00 95.38 87 LEU A O 1
ATOM 672 N N . SER A 1 88 ? 9.397 0.550 -8.647 1.00 94.81 88 SER A N 1
ATOM 673 C CA . SER A 1 88 ? 8.644 1.058 -9.799 1.00 94.81 88 SER A CA 1
ATOM 674 C C . SER A 1 88 ? 7.140 0.852 -9.636 1.00 94.81 88 SER A C 1
ATOM 676 O O . SER A 1 88 ? 6.360 1.756 -9.933 1.00 94.81 88 SER A O 1
ATOM 678 N N . VAL A 1 89 ? 6.707 -0.307 -9.126 1.00 93.44 89 VAL A N 1
ATOM 679 C CA . VAL A 1 89 ? 5.280 -0.573 -8.884 1.00 93.44 89 VAL A CA 1
ATOM 680 C C . VAL A 1 89 ? 4.743 0.276 -7.730 1.00 93.44 89 VAL A C 1
ATOM 682 O O . VAL A 1 89 ? 3.660 0.852 -7.849 1.00 93.44 89 VAL A O 1
ATOM 685 N N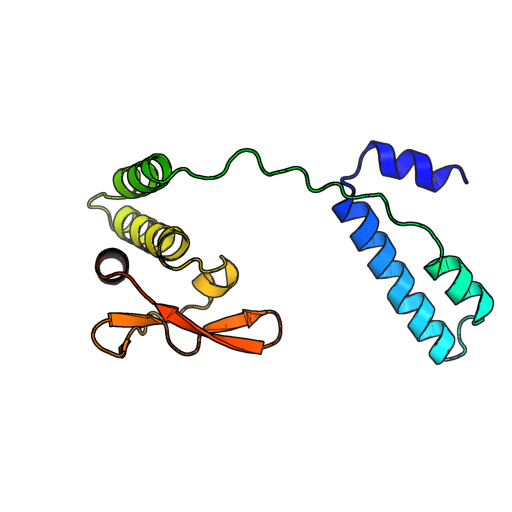 . LEU A 1 90 ? 5.486 0.410 -6.629 1.00 93.88 90 LEU A N 1
ATOM 686 C CA . LEU A 1 90 ? 5.052 1.226 -5.488 1.00 93.88 90 LEU A CA 1
ATOM 687 C C . LEU A 1 90 ? 4.912 2.706 -5.862 1.00 93.88 90 LEU A C 1
ATOM 689 O O . LEU A 1 90 ? 3.899 3.325 -5.538 1.00 93.88 90 LEU A O 1
ATOM 693 N N . VAL A 1 91 ? 5.904 3.255 -6.565 1.00 93.88 91 VAL A N 1
ATOM 694 C CA . VAL A 1 91 ? 5.938 4.668 -6.964 1.00 93.88 91 VAL A CA 1
ATOM 695 C C . VAL A 1 91 ? 4.976 4.939 -8.121 1.00 93.88 91 VAL A C 1
ATOM 697 O O . VAL A 1 91 ? 4.203 5.891 -8.065 1.00 93.88 91 VAL A O 1
ATOM 700 N N . GLY A 1 92 ? 5.002 4.110 -9.166 1.00 92.75 92 GLY A N 1
ATOM 701 C CA . GLY A 1 92 ? 4.297 4.377 -10.420 1.00 92.75 92 GLY A CA 1
ATOM 702 C C . GLY A 1 92 ? 2.852 3.881 -10.477 1.00 92.75 92 GLY A C 1
ATOM 703 O O . GLY A 1 92 ? 2.077 4.396 -11.277 1.00 92.75 92 GLY A O 1
ATOM 704 N N . CYS A 1 93 ? 2.473 2.907 -9.644 1.00 92.31 93 CYS A N 1
ATOM 705 C CA . CYS A 1 93 ? 1.104 2.376 -9.595 1.00 92.31 93 CYS A CA 1
ATOM 706 C C . CYS A 1 93 ? 0.387 2.683 -8.266 1.00 92.31 93 CYS A C 1
ATOM 708 O O . CYS A 1 93 ? -0.807 2.419 -8.136 1.00 92.31 93 CYS A O 1
ATOM 710 N N . GLY A 1 94 ? 1.082 3.233 -7.261 1.00 90.38 94 GLY A N 1
ATOM 711 C CA . GLY A 1 94 ? 0.474 3.624 -5.984 1.00 90.38 94 GLY A CA 1
ATOM 712 C C . GLY A 1 94 ? -0.072 2.449 -5.166 1.00 90.38 94 GLY A C 1
ATOM 713 O O . GLY A 1 94 ? -1.014 2.617 -4.382 1.00 90.38 94 GLY A O 1
ATOM 714 N N . LEU A 1 95 ? 0.488 1.252 -5.361 1.00 90.56 95 LEU A N 1
ATOM 715 C CA . LEU A 1 95 ? 0.104 0.068 -4.600 1.00 90.56 95 LEU A CA 1
ATOM 716 C C . LEU A 1 95 ? 0.534 0.214 -3.142 1.00 90.56 95 LEU A C 1
ATOM 718 O O . LEU A 1 95 ? 1.618 0.703 -2.820 1.00 90.56 95 LEU A O 1
ATOM 722 N N . ARG A 1 96 ? -0.295 -0.291 -2.229 1.00 89.12 96 ARG A N 1
ATOM 723 C CA . ARG A 1 96 ? 0.143 -0.494 -0.846 1.00 89.12 96 ARG A CA 1
ATOM 724 C C . ARG A 1 96 ? 1.137 -1.648 -0.793 1.00 89.12 96 ARG A C 1
ATOM 726 O O . ARG A 1 96 ? 1.007 -2.623 -1.521 1.00 89.12 96 ARG A O 1
ATOM 733 N N . ARG A 1 97 ? 2.051 -1.620 0.178 1.00 90.38 97 ARG A N 1
ATOM 734 C CA . ARG A 1 97 ? 2.989 -2.730 0.426 1.00 90.38 97 ARG A CA 1
ATOM 735 C C . ARG A 1 97 ? 2.301 -4.104 0.517 1.00 90.38 97 ARG A C 1
ATOM 737 O O . ARG A 1 97 ? 2.818 -5.066 -0.029 1.00 90.38 97 ARG A O 1
ATOM 744 N N . ALA A 1 98 ? 1.141 -4.182 1.175 1.00 88.62 98 ALA A N 1
ATOM 745 C CA . ALA A 1 98 ? 0.368 -5.425 1.285 1.00 88.62 98 ALA A CA 1
ATOM 746 C C . ALA A 1 98 ? -0.265 -5.865 -0.049 1.00 88.62 98 ALA A C 1
ATOM 748 O O . ALA A 1 98 ? -0.381 -7.056 -0.315 1.00 88.62 98 ALA A O 1
ATOM 749 N N . GLU A 1 99 ? -0.657 -4.903 -0.888 1.00 90.00 99 GLU A N 1
ATOM 750 C CA . GLU A 1 99 ? -1.188 -5.162 -2.231 1.00 90.00 99 GLU A CA 1
ATOM 751 C C . GLU A 1 99 ? -0.065 -5.692 -3.136 1.00 90.00 99 GLU A C 1
ATOM 753 O O . GLU A 1 99 ? -0.262 -6.677 -3.836 1.00 90.00 99 GLU A O 1
ATOM 758 N N . LEU A 1 100 ? 1.138 -5.112 -3.046 1.00 90.00 100 LEU A N 1
ATOM 759 C CA . LEU A 1 100 ? 2.318 -5.591 -3.768 1.00 90.00 100 LEU A CA 1
ATOM 760 C C . LEU A 1 100 ? 2.722 -7.015 -3.357 1.00 90.00 100 LEU A C 1
ATOM 762 O O . LEU A 1 100 ? 3.015 -7.830 -4.220 1.00 90.00 100 LEU A O 1
ATOM 766 N N . SER A 1 101 ? 2.742 -7.335 -2.058 1.00 88.12 101 SER A N 1
ATOM 767 C CA . SER A 1 101 ? 3.159 -8.671 -1.596 1.00 88.12 101 SER A CA 1
ATOM 768 C C . SER A 1 101 ? 2.222 -9.794 -2.041 1.00 88.12 101 SER A C 1
ATOM 770 O O . SER A 1 101 ? 2.647 -10.939 -2.125 1.00 88.12 101 SER A O 1
ATOM 772 N N . ALA A 1 102 ? 0.951 -9.471 -2.293 1.00 85.00 102 ALA A N 1
ATOM 773 C CA . ALA A 1 102 ? -0.047 -10.411 -2.798 1.00 85.00 102 ALA A CA 1
ATOM 774 C C . ALA A 1 102 ? -0.186 -10.355 -4.331 1.00 85.00 102 ALA A C 1
ATOM 776 O O . ALA A 1 102 ? -1.004 -11.075 -4.903 1.00 85.00 102 ALA A O 1
ATOM 777 N N . LEU A 1 103 ? 0.576 -9.483 -4.999 1.00 85.44 103 LEU A N 1
ATOM 778 C CA . LEU A 1 103 ? 0.457 -9.264 -6.429 1.00 85.44 103 LEU A CA 1
ATOM 779 C C . LEU A 1 103 ? 1.003 -10.474 -7.184 1.00 85.44 103 LEU A C 1
ATOM 781 O O . LEU A 1 103 ? 2.200 -10.753 -7.173 1.00 85.44 103 LEU A O 1
ATOM 785 N N . THR A 1 104 ? 0.120 -11.151 -7.909 1.00 78.06 104 THR A N 1
ATOM 786 C CA . THR A 1 104 ? 0.542 -12.035 -8.996 1.00 78.06 104 THR A CA 1
ATOM 787 C C . THR A 1 104 ? 0.762 -11.146 -10.208 1.00 78.06 104 THR A C 1
ATOM 789 O O . THR A 1 104 ? -0.121 -10.356 -10.543 1.00 78.06 104 THR A O 1
ATOM 792 N N . VAL A 1 105 ? 1.942 -11.193 -10.831 1.00 65.00 105 VAL A N 1
ATOM 793 C CA . VAL A 1 105 ? 2.294 -10.226 -11.880 1.00 65.00 105 VAL A CA 1
ATOM 794 C C . VAL A 1 105 ? 1.652 -10.586 -13.221 1.00 65.00 105 VAL A C 1
ATOM 796 O O . VAL A 1 105 ? 2.326 -10.914 -14.192 1.00 65.00 105 VAL A O 1
ATOM 799 N N . ASP A 1 106 ? 0.326 -10.517 -13.264 1.00 72.50 106 ASP A N 1
ATOM 800 C CA . ASP A 1 106 ? -0.474 -10.593 -14.477 1.00 72.50 106 ASP A CA 1
ATOM 801 C C . ASP A 1 106 ? -1.016 -9.190 -14.778 1.00 72.50 106 ASP A C 1
ATOM 803 O O . ASP A 1 106 ? -1.920 -8.677 -14.118 1.00 72.50 106 ASP A O 1
ATOM 807 N N . SER A 1 107 ? -0.394 -8.531 -15.754 1.00 80.12 107 SER A N 1
ATOM 808 C CA . SER A 1 107 ? -0.835 -7.228 -16.254 1.00 80.12 107 SER A CA 1
ATOM 809 C C . SER A 1 107 ? -1.373 -7.403 -17.665 1.00 80.12 107 SER A C 1
ATOM 811 O O . SER A 1 107 ? -0.806 -8.126 -18.485 1.00 80.12 107 SER A O 1
ATOM 813 N N . ARG A 1 108 ? -2.491 -6.740 -17.955 1.00 82.94 108 ARG A N 1
ATOM 814 C CA . ARG A 1 108 ? -3.214 -6.869 -19.225 1.00 82.94 108 ARG A CA 1
ATOM 815 C C . ARG A 1 108 ? -3.370 -5.508 -19.875 1.00 82.94 108 ARG A C 1
ATOM 817 O O . ARG A 1 108 ? -3.407 -4.487 -19.193 1.00 82.94 108 ARG A O 1
ATOM 824 N N . ILE A 1 109 ? -3.499 -5.496 -21.195 1.00 85.31 109 ILE A N 1
ATOM 825 C CA . ILE A 1 109 ? -3.790 -4.269 -21.935 1.00 85.31 109 ILE A CA 1
ATOM 826 C C . ILE A 1 109 ? -5.289 -3.962 -21.827 1.00 85.31 109 ILE A C 1
ATOM 828 O O . ILE A 1 109 ? -6.136 -4.813 -22.104 1.00 85.31 109 ILE A O 1
ATOM 832 N N . ARG A 1 110 ? -5.622 -2.730 -21.441 1.00 83.06 110 ARG A N 1
ATOM 833 C CA . ARG A 1 110 ? -6.971 -2.157 -21.423 1.00 83.06 110 ARG A CA 1
ATOM 834 C C . ARG A 1 110 ? -6.941 -0.811 -22.128 1.00 83.06 110 ARG A C 1
ATOM 836 O O . ARG A 1 110 ? -6.166 0.059 -21.753 1.00 83.06 110 ARG A O 1
ATOM 843 N N . GLN A 1 111 ? -7.771 -0.656 -23.162 1.00 84.56 111 GLN A N 1
ATOM 844 C CA . GLN A 1 111 ? -7.865 0.586 -23.944 1.00 84.56 111 GLN A CA 1
ATOM 845 C C . GLN A 1 111 ? -6.492 1.102 -24.434 1.00 84.56 111 GLN A C 1
ATOM 847 O O . GLN A 1 111 ? -6.247 2.299 -24.454 1.00 84.56 111 GLN A O 1
ATOM 852 N N . GLY A 1 112 ? -5.575 0.194 -24.791 1.00 85.12 112 GLY A N 1
ATOM 853 C CA . GLY A 1 112 ? -4.226 0.548 -25.254 1.00 85.12 112 GLY A CA 1
ATOM 854 C C . GLY A 1 112 ? -3.187 0.809 -24.154 1.00 85.12 112 GLY A C 1
ATOM 855 O O . GLY A 1 112 ? -2.034 1.077 -24.475 1.00 85.12 112 GLY A O 1
ATOM 856 N N . HIS A 1 113 ? -3.544 0.678 -22.873 1.00 86.69 113 HIS A N 1
ATOM 857 C CA . HIS A 1 113 ? -2.633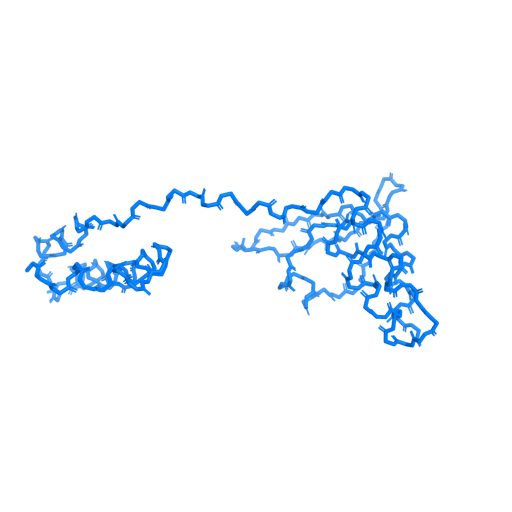 0.871 -21.739 1.00 86.69 113 HIS A CA 1
ATOM 858 C C . HIS A 1 113 ? -2.474 -0.410 -20.917 1.00 86.69 113 HIS A C 1
ATOM 860 O O . HIS A 1 113 ? -3.425 -1.174 -20.766 1.00 86.69 113 HIS A O 1
ATOM 866 N N . TRP A 1 114 ? -1.289 -0.655 -20.356 1.00 92.19 114 TRP A N 1
ATOM 867 C CA . TRP A 1 114 ? -1.112 -1.743 -19.392 1.00 92.19 114 TRP A CA 1
ATOM 868 C C . TRP A 1 114 ? -1.874 -1.438 -18.101 1.00 92.19 114 TRP A C 1
ATOM 870 O O . TRP A 1 114 ? -1.945 -0.289 -17.666 1.00 92.19 114 TRP A O 1
ATOM 880 N N . ALA A 1 115 ? -2.439 -2.466 -17.479 1.00 91.56 115 ALA A N 1
ATOM 881 C CA . ALA A 1 115 ? -3.155 -2.344 -16.221 1.00 91.56 115 ALA A CA 1
ATOM 882 C C . ALA A 1 115 ? -3.034 -3.616 -15.372 1.00 91.56 115 ALA A C 1
ATOM 884 O O . ALA A 1 115 ? -3.025 -4.732 -15.897 1.00 91.56 115 ALA A O 1
ATOM 885 N N . ILE A 1 116 ? -2.984 -3.428 -14.054 1.00 90.31 116 ILE A N 1
ATOM 886 C CA . ILE A 1 116 ? -3.166 -4.480 -13.051 1.00 90.31 116 ILE A CA 1
ATOM 887 C C . ILE A 1 116 ? -4.670 -4.612 -12.823 1.00 90.31 116 ILE A C 1
ATOM 889 O O . ILE A 1 116 ? -5.322 -3.654 -12.391 1.00 90.31 116 ILE A O 1
ATOM 893 N N . LEU A 1 117 ? -5.221 -5.775 -13.158 1.00 85.56 117 LEU A N 1
ATOM 894 C CA . LEU A 1 117 ? -6.649 -6.045 -13.018 1.00 85.56 117 LEU A CA 1
ATOM 895 C C . LEU A 1 117 ? -6.965 -6.579 -11.622 1.00 85.56 117 LEU A C 1
ATOM 897 O O . LEU A 1 117 ? -6.110 -7.164 -10.963 1.00 85.56 117 LEU A O 1
ATOM 901 N N . ASP A 1 118 ? -8.207 -6.357 -11.202 1.00 85.50 118 ASP A N 1
ATOM 902 C CA . ASP A 1 118 ? -8.817 -6.976 -10.025 1.00 85.50 118 ASP A CA 1
ATOM 903 C C . ASP A 1 118 ? -7.994 -6.876 -8.731 1.00 85.50 118 ASP A C 1
ATOM 905 O O . ASP A 1 118 ? -7.995 -7.774 -7.888 1.00 85.50 118 ASP A O 1
ATOM 909 N N . LEU A 1 119 ? -7.310 -5.743 -8.532 1.00 87.00 119 LEU A N 1
ATOM 910 C CA . LEU A 1 119 ? -6.530 -5.506 -7.326 1.00 87.00 119 LEU A CA 1
ATOM 911 C C . LEU A 1 119 ? -7.471 -5.378 -6.124 1.00 87.00 119 LEU A C 1
ATOM 913 O O . LEU A 1 119 ? -8.228 -4.408 -6.014 1.00 87.00 119 LEU A O 1
ATOM 917 N N . VAL A 1 120 ? -7.388 -6.341 -5.207 1.00 86.00 120 VAL A N 1
ATOM 918 C CA . VAL A 1 120 ? -8.202 -6.380 -3.989 1.00 86.00 120 VAL A CA 1
ATOM 919 C C . VAL A 1 120 ? -7.535 -5.559 -2.887 1.00 86.00 120 VAL A C 1
ATOM 921 O O . VAL A 1 120 ? -6.500 -5.924 -2.333 1.00 86.00 120 VAL A O 1
ATOM 924 N N . GLY A 1 121 ? -8.143 -4.424 -2.561 1.00 82.00 121 GLY A N 1
ATOM 925 C CA . GLY A 1 121 ? -7.731 -3.544 -1.477 1.00 82.00 121 GLY A CA 1
ATOM 926 C C . GLY A 1 121 ? -8.457 -3.819 -0.157 1.00 82.00 121 GLY A C 1
ATOM 927 O O . GLY A 1 121 ? -9.268 -4.735 -0.003 1.00 82.00 121 GLY A O 1
ATOM 928 N N . LYS A 1 122 ? -8.185 -2.961 0.833 1.00 79.75 122 LYS A N 1
ATOM 929 C CA . LYS A 1 122 ? -8.840 -2.997 2.151 1.00 79.75 122 LYS A CA 1
ATOM 930 C C . LYS A 1 122 ? -10.371 -3.042 2.019 1.00 79.75 122 LYS A C 1
ATOM 932 O O . LYS A 1 122 ? -10.947 -2.244 1.287 1.00 79.75 122 LYS A O 1
ATOM 937 N N . GLY A 1 123 ? -11.007 -3.923 2.794 1.00 81.25 123 GLY A N 1
ATOM 938 C CA . GLY A 1 123 ? -12.466 -4.073 2.822 1.00 81.25 123 GLY A CA 1
ATOM 939 C C . GLY A 1 123 ? -13.043 -4.846 1.634 1.00 81.25 123 GLY A C 1
ATOM 940 O O . GLY A 1 123 ? -14.246 -4.784 1.426 1.00 81.25 123 GLY A O 1
ATOM 941 N N . GLY A 1 124 ? -12.208 -5.535 0.846 1.00 82.62 124 GLY A N 1
ATOM 942 C CA . GLY A 1 124 ? -12.657 -6.279 -0.336 1.00 82.62 124 GLY A CA 1
ATOM 943 C C . GLY A 1 124 ? -12.925 -5.395 -1.556 1.00 82.62 124 GLY A C 1
ATOM 944 O O . GLY A 1 124 ? -13.544 -5.841 -2.513 1.00 82.62 124 GLY A O 1
ATOM 945 N N . HIS A 1 125 ? -12.477 -4.137 -1.537 1.00 87.00 125 HIS A N 1
ATOM 946 C CA . HIS A 1 125 ? -12.662 -3.222 -2.660 1.00 87.00 125 HIS A CA 1
ATOM 947 C C . HIS A 1 125 ? -11.764 -3.629 -3.827 1.00 87.00 125 HIS A C 1
ATOM 949 O O . HIS A 1 125 ? -10.541 -3.581 -3.704 1.00 87.00 125 HIS A O 1
ATOM 955 N N . VAL A 1 126 ? -12.372 -3.971 -4.958 1.00 89.56 126 VAL A N 1
ATOM 956 C CA . VAL A 1 126 ? -11.670 -4.366 -6.183 1.00 89.56 126 VAL A CA 1
ATOM 957 C C . VAL A 1 126 ? -11.524 -3.162 -7.109 1.00 89.56 126 VAL A C 1
ATOM 959 O O . VAL A 1 126 ? -12.478 -2.407 -7.303 1.00 89.56 126 VAL A O 1
ATOM 962 N N . ARG A 1 127 ? -10.332 -2.961 -7.679 1.00 89.50 127 ARG A N 1
ATOM 963 C CA . ARG A 1 127 ? -10.081 -1.893 -8.659 1.00 89.50 127 ARG A CA 1
ATOM 964 C C . ARG A 1 127 ? -9.053 -2.297 -9.708 1.00 89.50 127 ARG A C 1
ATOM 966 O O . ARG A 1 127 ? -8.152 -3.082 -9.439 1.00 89.50 127 ARG A O 1
ATOM 973 N N . THR A 1 128 ? -9.153 -1.679 -10.880 1.00 90.31 128 THR A N 1
ATOM 974 C CA . THR A 1 128 ? -8.102 -1.721 -11.902 1.00 90.31 128 THR A CA 1
ATOM 975 C C . THR A 1 128 ? -7.134 -0.562 -11.688 1.00 90.31 128 THR A C 1
ATOM 977 O O . THR A 1 128 ? -7.568 0.567 -11.454 1.00 90.31 128 THR A O 1
ATOM 980 N N . VAL A 1 129 ? -5.832 -0.834 -11.766 1.00 91.44 129 VAL A N 1
ATOM 981 C CA . VAL A 1 129 ? -4.774 0.173 -11.613 1.00 91.44 129 VAL A CA 1
ATOM 982 C C . VAL A 1 129 ? -4.001 0.296 -12.928 1.00 91.44 129 VAL A C 1
ATOM 984 O O . VAL A 1 129 ? -3.491 -0.718 -13.409 1.00 91.44 129 VAL A O 1
ATOM 987 N N . PRO A 1 130 ? -3.899 1.495 -13.532 1.00 92.19 130 PRO A N 1
ATOM 988 C CA . PRO A 1 130 ? -3.090 1.684 -14.730 1.00 92.19 130 PRO A CA 1
ATOM 989 C C . PRO A 1 130 ? -1.611 1.459 -14.407 1.00 92.19 130 PRO A C 1
ATOM 991 O O . PRO A 1 130 ? -1.111 1.902 -13.376 1.00 92.19 130 PRO A O 1
ATOM 994 N N . MET A 1 131 ? -0.914 0.779 -15.309 1.00 93.56 131 MET A N 1
ATOM 995 C CA . MET A 1 131 ? 0.503 0.469 -15.198 1.00 93.56 131 MET A CA 1
ATOM 996 C C . MET A 1 131 ? 1.250 1.194 -16.323 1.00 93.56 131 MET A C 1
ATOM 998 O O . MET A 1 131 ? 1.086 0.851 -17.493 1.00 93.56 131 MET A O 1
ATOM 1002 N N . PRO A 1 132 ? 2.066 2.214 -16.021 1.00 92.94 132 PRO A N 1
ATOM 1003 C CA . PRO A 1 132 ? 2.895 2.855 -17.035 1.00 92.94 132 PRO A CA 1
ATOM 1004 C C . PRO A 1 132 ? 3.850 1.851 -17.695 1.00 92.94 132 PRO A C 1
ATOM 1006 O O . PRO A 1 132 ? 4.351 0.938 -17.037 1.00 92.94 132 PRO A O 1
ATOM 1009 N N . ALA A 1 133 ? 4.161 2.047 -18.979 1.00 91.81 133 ALA A N 1
ATOM 1010 C CA . ALA A 1 133 ? 5.034 1.138 -19.729 1.00 91.81 133 ALA A CA 1
ATOM 1011 C C . ALA A 1 133 ? 6.419 0.963 -19.076 1.00 91.81 133 ALA A C 1
ATOM 1013 O O . ALA A 1 133 ? 6.927 -0.150 -19.002 1.00 91.81 133 ALA A O 1
ATOM 1014 N N . LEU A 1 134 ? 6.990 2.036 -18.515 1.00 91.00 134 LEU A N 1
ATOM 1015 C CA . LEU A 1 134 ? 8.253 1.976 -17.767 1.00 91.00 134 LEU A CA 1
ATOM 1016 C C . LEU A 1 134 ? 8.166 1.036 -16.555 1.00 91.00 134 LEU A C 1
ATOM 1018 O O . LEU A 1 134 ? 9.067 0.237 -16.319 1.00 91.00 134 LEU A O 1
ATOM 1022 N N . VAL A 1 135 ? 7.048 1.082 -15.825 1.00 93.38 135 VAL A N 1
ATOM 1023 C CA . VAL A 1 135 ? 6.810 0.219 -14.661 1.00 93.38 135 VAL A CA 1
ATOM 1024 C C . VAL A 1 135 ? 6.622 -1.233 -15.097 1.00 93.38 135 VAL A C 1
ATOM 1026 O O . VAL A 1 135 ? 7.118 -2.141 -14.434 1.00 93.38 135 VAL A O 1
ATOM 1029 N N . LYS A 1 136 ? 5.947 -1.464 -16.231 1.00 92.62 136 LYS A N 1
ATOM 1030 C CA . LYS A 1 136 ? 5.805 -2.795 -16.836 1.00 92.62 136 LYS A CA 1
ATOM 1031 C C . LYS A 1 136 ? 7.162 -3.389 -17.211 1.00 92.62 136 LYS A C 1
ATOM 1033 O O . LYS A 1 136 ? 7.433 -4.516 -16.810 1.00 92.62 136 LYS A O 1
ATOM 1038 N N . ASN A 1 137 ? 8.021 -2.620 -17.876 1.00 91.81 137 ASN A N 1
ATOM 1039 C CA . ASN A 1 137 ? 9.361 -3.065 -18.265 1.00 91.81 137 ASN A CA 1
ATOM 1040 C C . ASN A 1 137 ? 10.222 -3.423 -17.042 1.00 91.81 137 ASN A C 1
ATOM 1042 O O . ASN A 1 137 ? 10.846 -4.482 -17.018 1.00 91.81 137 ASN A O 1
ATOM 1046 N N . ALA A 1 138 ? 10.206 -2.588 -15.996 1.00 92.44 138 ALA A N 1
ATOM 1047 C CA . ALA A 1 138 ? 10.889 -2.890 -14.737 1.00 92.44 138 ALA A CA 1
ATOM 1048 C C . ALA A 1 138 ? 10.354 -4.182 -14.094 1.00 92.44 138 ALA A C 1
ATOM 1050 O O . ALA A 1 138 ? 11.124 -5.044 -13.676 1.00 92.44 138 ALA A O 1
ATOM 1051 N N . ALA A 1 139 ? 9.028 -4.349 -14.066 1.00 90.69 139 ALA A N 1
ATOM 1052 C CA . ALA A 1 139 ? 8.393 -5.549 -13.535 1.00 90.69 139 ALA A CA 1
ATOM 1053 C C . ALA A 1 139 ? 8.689 -6.810 -14.365 1.00 90.69 139 ALA A C 1
ATOM 1055 O O . ALA A 1 139 ? 8.737 -7.894 -13.791 1.00 90.69 139 ALA A O 1
ATOM 1056 N N . ASP A 1 140 ? 8.854 -6.696 -15.688 1.00 89.94 140 ASP A N 1
ATOM 1057 C CA . ASP A 1 140 ? 9.279 -7.799 -16.560 1.00 89.94 140 ASP A CA 1
ATOM 1058 C C . ASP A 1 140 ? 10.724 -8.213 -16.275 1.00 89.94 140 ASP A C 1
ATOM 1060 O O . ASP A 1 140 ? 10.998 -9.405 -16.174 1.00 89.94 140 ASP A O 1
ATOM 1064 N N . ARG A 1 141 ? 11.634 -7.249 -16.081 1.00 88.81 141 ARG A N 1
ATOM 1065 C CA . ARG A 1 141 ? 13.047 -7.528 -15.781 1.00 88.81 141 ARG A CA 1
ATOM 1066 C C . ARG A 1 141 ? 13.218 -8.352 -14.505 1.00 88.81 141 ARG A C 1
ATOM 1068 O O . ARG A 1 141 ? 14.038 -9.258 -14.478 1.00 88.81 141 ARG A O 1
ATOM 1075 N N . GLY A 1 142 ? 12.423 -8.071 -13.472 1.00 79.25 142 GLY A N 1
ATOM 1076 C CA . GLY A 1 142 ? 12.445 -8.815 -12.209 1.00 79.25 142 GLY A CA 1
ATOM 1077 C C . GLY A 1 142 ? 11.862 -10.238 -12.268 1.00 79.25 142 GLY A C 1
ATOM 1078 O O . GLY A 1 142 ? 11.809 -10.890 -11.228 1.00 79.25 142 GLY A O 1
ATOM 1079 N N . ARG A 1 143 ? 11.377 -10.707 -13.432 1.00 73.44 143 ARG A N 1
ATOM 1080 C CA . ARG A 1 143 ? 10.933 -12.101 -13.646 1.00 73.44 143 ARG A CA 1
ATOM 1081 C C . ARG A 1 143 ? 12.014 -13.021 -14.215 1.00 73.44 143 ARG A C 1
ATOM 1083 O O . ARG A 1 143 ? 11.800 -14.232 -14.185 1.00 73.44 143 ARG A O 1
ATOM 1090 N N . SER A 1 144 ? 13.079 -12.453 -14.777 1.00 59.78 144 SER A N 1
ATOM 1091 C CA . SER A 1 144 ? 14.193 -13.180 -15.399 1.00 59.78 144 SER A CA 1
ATOM 1092 C C . SER A 1 144 ? 15.132 -13.766 -14.352 1.00 59.78 144 SER A C 1
ATOM 1094 O O . SER A 1 144 ? 15.622 -14.888 -14.593 1.00 59.78 144 SER A O 1
#